Protein AF-A0A8T3NRL7-F1 (afdb_monomer_lite)

Foldseek 3Di:
DWADPDPFWIQCCVLDVVRIDGPPDSDHLVVLVVCVVVPHDVVVVCVVRVNSDDPVNNVVSVVVVVVVVVVCVVPPDDD

Structure (mmCIF, N/CA/C/O backbone):
data_AF-A0A8T3NRL7-F1
#
_entry.id   AF-A0A8T3NRL7-F1
#
loop_
_atom_site.group_PDB
_atom_site.id
_atom_site.type_symbol
_atom_site.label_atom_id
_atom_site.label_alt_id
_atom_site.label_comp_id
_atom_site.label_asym_id
_atom_site.label_entity_id
_atom_site.label_seq_id
_atom_site.pdbx_PDB_ins_code
_atom_site.Cartn_x
_atom_site.Cartn_y
_atom_site.Cartn_z
_atom_site.occupancy
_atom_site.B_iso_or_equiv
_atom_site.auth_seq_id
_atom_site.auth_comp_id
_atom_site.auth_asym_id
_atom_site.auth_atom_id
_atom_site.pdbx_PDB_model_num
ATOM 1 N N . MET A 1 1 ? 0.171 -16.678 -13.705 1.00 63.44 1 MET A N 1
ATOM 2 C CA . MET A 1 1 ? -0.746 -15.865 -14.534 1.00 63.44 1 MET A CA 1
ATOM 3 C C . MET A 1 1 ? -0.867 -14.533 -13.828 1.00 63.44 1 MET A C 1
ATOM 5 O O . MET A 1 1 ? -1.010 -14.567 -12.615 1.00 63.44 1 MET A O 1
ATOM 9 N N . VAL A 1 2 ? -0.723 -13.415 -14.538 1.00 80.44 2 VAL A N 1
ATOM 10 C CA . VAL A 1 2 ? -0.899 -12.090 -13.927 1.00 80.44 2 VAL A CA 1
ATOM 11 C C . VAL A 1 2 ? -2.364 -11.696 -14.070 1.00 80.44 2 VAL A C 1
ATOM 13 O O . VAL A 1 2 ? -2.867 -11.659 -15.193 1.00 80.44 2 VAL A O 1
ATOM 16 N N . GLU A 1 3 ? -3.036 -11.425 -12.955 1.00 91.25 3 GLU A N 1
ATOM 17 C CA . GLU A 1 3 ? -4.432 -10.968 -12.925 1.00 91.25 3 GLU A CA 1
ATOM 18 C C . GLU A 1 3 ? -4.492 -9.483 -12.560 1.00 91.25 3 GLU A C 1
ATOM 20 O O . GLU A 1 3 ? -3.779 -9.025 -11.671 1.00 91.25 3 GLU A O 1
ATOM 25 N N . VAL A 1 4 ? -5.318 -8.703 -13.257 1.00 93.50 4 VAL A N 1
ATOM 26 C CA . VAL A 1 4 ? -5.453 -7.263 -13.004 1.00 93.50 4 VAL A CA 1
ATOM 27 C C . VAL A 1 4 ? -6.617 -7.025 -12.048 1.00 93.50 4 VAL A C 1
ATOM 29 O O . VAL A 1 4 ? -7.758 -7.281 -12.419 1.00 93.50 4 VAL A O 1
ATOM 32 N N . LEU A 1 5 ? -6.335 -6.489 -10.856 1.00 93.25 5 LEU A N 1
ATOM 33 C CA . LEU A 1 5 ? -7.363 -6.142 -9.863 1.00 93.25 5 LEU A CA 1
ATOM 34 C C . LEU A 1 5 ? -7.836 -4.696 -10.001 1.00 93.25 5 LEU A C 1
ATOM 36 O O . LEU A 1 5 ? -8.997 -4.379 -9.754 1.00 93.25 5 LEU A O 1
ATOM 40 N N . SER A 1 6 ? -6.937 -3.796 -10.395 1.00 95.00 6 SER A N 1
ATOM 41 C CA . SER A 1 6 ? -7.258 -2.386 -10.599 1.00 95.00 6 SER A CA 1
ATOM 42 C C . SER A 1 6 ? -6.296 -1.723 -11.584 1.00 95.00 6 SER A C 1
ATOM 44 O O . SER A 1 6 ? -5.474 -2.369 -12.236 1.00 95.00 6 SER A O 1
ATOM 46 N N . ARG A 1 7 ? -6.377 -0.392 -11.701 1.00 95.31 7 ARG A N 1
ATOM 47 C CA . ARG A 1 7 ? -5.443 0.395 -12.511 1.00 95.31 7 ARG A CA 1
ATOM 48 C C . ARG A 1 7 ? -3.991 0.165 -12.088 1.00 95.31 7 ARG A C 1
ATOM 50 O O . ARG A 1 7 ? -3.128 0.056 -12.965 1.00 95.31 7 ARG A O 1
ATOM 57 N N . HIS A 1 8 ? -3.743 0.127 -10.780 1.00 97.12 8 HIS A N 1
ATOM 58 C CA . HIS A 1 8 ? -2.398 0.100 -10.212 1.00 97.12 8 HIS A CA 1
ATOM 59 C C . HIS A 1 8 ? -2.035 -1.204 -9.509 1.00 97.12 8 HIS A C 1
ATOM 61 O O . HIS A 1 8 ? -0.865 -1.356 -9.186 1.00 97.12 8 HIS A O 1
ATOM 67 N N . VAL A 1 9 ? -2.963 -2.135 -9.280 1.00 96.25 9 VAL A N 1
ATOM 68 C CA . VAL A 1 9 ? -2.691 -3.377 -8.537 1.00 96.25 9 VAL A CA 1
ATOM 69 C C . VAL A 1 9 ? -2.973 -4.605 -9.399 1.00 96.25 9 VAL A C 1
ATOM 71 O O . VAL A 1 9 ? -4.001 -4.696 -10.076 1.00 96.25 9 VAL A O 1
ATOM 74 N N . VAL A 1 10 ? -2.042 -5.555 -9.365 1.00 96.19 10 VAL A N 1
ATOM 75 C CA . VAL A 1 10 ? -2.129 -6.856 -10.033 1.00 96.19 10 VAL A CA 1
ATOM 76 C C . VAL A 1 10 ? -1.783 -7.980 -9.058 1.00 96.19 10 VAL A C 1
ATOM 78 O O . VAL A 1 10 ? -1.076 -7.755 -8.077 1.00 96.19 10 VAL A O 1
ATOM 81 N N . VAL A 1 11 ? -2.242 -9.193 -9.351 1.00 95.00 11 VAL A N 1
ATOM 82 C CA . VAL A 1 11 ? -1.767 -10.420 -8.710 1.00 95.00 11 VAL A CA 1
ATOM 83 C C . VAL A 1 11 ? -0.629 -10.990 -9.555 1.00 95.00 11 VAL A C 1
ATOM 85 O O . VAL A 1 11 ? -0.856 -11.448 -10.674 1.00 95.00 11 VAL A O 1
ATOM 88 N N . ASP A 1 12 ? 0.590 -10.961 -9.029 1.00 92.56 12 ASP A N 1
ATOM 89 C CA .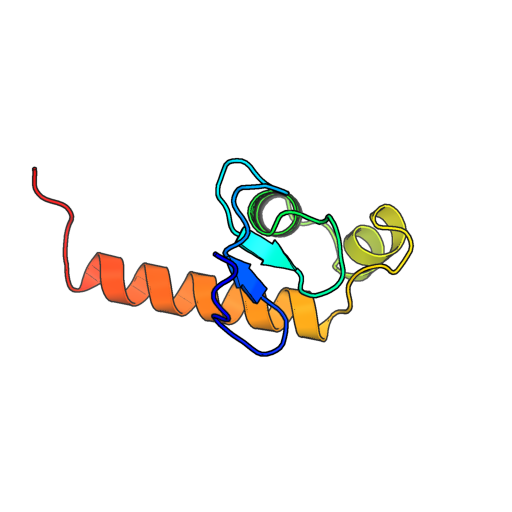 ASP A 1 12 ? 1.785 -11.586 -9.588 1.00 92.56 12 ASP A CA 1
ATOM 90 C C . ASP A 1 12 ? 2.585 -12.341 -8.498 1.00 92.56 12 ASP A C 1
ATOM 92 O O . ASP A 1 12 ? 3.461 -11.769 -7.840 1.00 92.56 12 ASP A O 1
ATOM 96 N N . PRO A 1 13 ? 2.335 -13.655 -8.324 1.00 87.25 13 PRO A N 1
ATOM 97 C CA . PRO A 1 13 ? 3.033 -14.484 -7.337 1.00 87.25 13 PRO A CA 1
ATOM 98 C C . PRO A 1 13 ? 4.528 -14.684 -7.617 1.00 87.25 13 PRO A C 1
ATOM 100 O O . PRO A 1 13 ? 5.228 -15.283 -6.807 1.00 87.25 13 PRO A O 1
ATOM 103 N N . GLN A 1 14 ? 5.028 -14.281 -8.792 1.00 87.62 14 GLN A N 1
ATOM 104 C CA . GLN A 1 14 ? 6.458 -14.360 -9.108 1.00 87.62 14 GLN A CA 1
ATOM 105 C C . GLN A 1 14 ? 7.236 -13.154 -8.570 1.00 87.62 14 GLN A C 1
ATOM 107 O O . GLN A 1 14 ? 8.465 -13.198 -8.528 1.00 87.62 14 GLN A O 1
ATOM 112 N N . VAL A 1 15 ? 6.535 -12.085 -8.177 1.00 86.00 15 VAL A N 1
ATOM 113 C CA . VAL A 1 15 ? 7.139 -10.852 -7.660 1.00 86.00 15 VAL A CA 1
ATOM 114 C C . VAL A 1 15 ? 7.027 -10.780 -6.141 1.00 86.00 15 VAL A C 1
ATOM 116 O O . VAL A 1 15 ? 8.036 -10.537 -5.482 1.00 86.00 15 VAL A O 1
ATOM 119 N N . CYS A 1 16 ? 5.839 -11.033 -5.589 1.00 87.69 16 CYS A N 1
ATOM 120 C CA . CYS A 1 16 ? 5.576 -10.963 -4.152 1.00 87.69 16 CYS A CA 1
ATOM 121 C C . CYS A 1 16 ? 4.932 -12.259 -3.647 1.00 87.69 16 CYS A C 1
ATOM 123 O O . CYS A 1 16 ? 4.148 -12.887 -4.357 1.00 87.69 16 CYS A O 1
ATOM 125 N N . GLN A 1 17 ? 5.264 -12.674 -2.420 1.00 82.25 17 GLN A N 1
ATOM 126 C CA . GLN A 1 17 ? 4.786 -13.942 -1.847 1.00 82.25 17 GLN A CA 1
ATOM 127 C C . GLN A 1 17 ? 3.274 -13.945 -1.579 1.00 82.25 17 GLN A C 1
ATOM 129 O O . GLN A 1 17 ? 2.621 -14.969 -1.752 1.00 82.25 17 GLN A O 1
ATOM 134 N N . ASP A 1 18 ? 2.725 -12.795 -1.194 1.00 82.44 18 ASP A N 1
ATOM 135 C CA . ASP A 1 18 ? 1.290 -12.519 -1.057 1.00 82.44 18 ASP A CA 1
ATOM 136 C C . ASP A 1 18 ? 0.596 -12.308 -2.418 1.00 82.44 18 ASP A C 1
ATOM 138 O O . ASP A 1 18 ? -0.628 -12.225 -2.504 1.00 82.44 18 ASP A O 1
ATOM 142 N N . GLY A 1 19 ? 1.378 -12.219 -3.495 1.00 86.62 19 GLY A N 1
ATOM 143 C CA . GLY A 1 19 ? 0.930 -12.046 -4.867 1.00 86.62 19 GLY A CA 1
ATOM 144 C C . GLY A 1 19 ? 0.536 -10.616 -5.229 1.00 86.62 19 GLY A C 1
ATOM 145 O O . GLY A 1 19 ? 0.574 -10.282 -6.407 1.00 86.62 19 GLY A O 1
ATOM 146 N N . LEU A 1 20 ? 0.196 -9.736 -4.289 1.00 94.81 20 LEU A N 1
ATOM 147 C CA . LEU A 1 20 ? -0.272 -8.389 -4.624 1.00 94.81 20 LEU A CA 1
ATOM 148 C C . LEU A 1 20 ? 0.893 -7.450 -4.945 1.00 94.81 20 LEU A C 1
ATOM 150 O O . LEU A 1 20 ? 1.703 -7.100 -4.090 1.00 94.81 20 LEU A O 1
ATOM 154 N N . THR A 1 21 ? 0.943 -6.990 -6.192 1.00 96.44 21 THR A N 1
ATOM 155 C CA . THR A 1 21 ? 2.033 -6.159 -6.717 1.00 96.44 21 THR A CA 1
ATOM 156 C C . THR A 1 21 ? 1.487 -4.886 -7.356 1.00 96.44 21 THR A C 1
ATOM 158 O O . THR A 1 21 ? 0.472 -4.912 -8.059 1.00 96.44 21 THR A O 1
ATOM 161 N N . PHE A 1 22 ? 2.182 -3.759 -7.178 1.00 96.50 22 PHE A N 1
ATOM 162 C CA . PHE A 1 22 ? 1.881 -2.559 -7.955 1.00 96.50 22 PHE A CA 1
ATOM 163 C C . PHE A 1 22 ? 2.296 -2.744 -9.416 1.00 96.50 22 PHE A C 1
ATOM 165 O O . PHE A 1 22 ? 3.447 -3.064 -9.726 1.00 96.50 22 PHE A O 1
ATOM 172 N N . ARG A 1 23 ? 1.358 -2.520 -10.335 1.00 93.94 23 ARG A N 1
ATOM 173 C CA . ARG A 1 23 ? 1.528 -2.722 -11.774 1.00 93.94 23 ARG A CA 1
ATOM 174 C C . ARG A 1 23 ? 2.761 -1.979 -12.289 1.00 93.94 23 ARG A C 1
ATOM 176 O O . ARG A 1 23 ? 2.934 -0.801 -12.002 1.00 93.94 23 ARG A O 1
ATOM 183 N N . TRP A 1 24 ? 3.565 -2.660 -13.106 1.00 91.81 24 TRP A N 1
ATOM 184 C CA . TRP A 1 24 ? 4.825 -2.144 -13.672 1.00 91.81 24 TRP A CA 1
ATOM 185 C C . TRP A 1 24 ? 5.939 -1.889 -12.654 1.00 91.81 24 TRP A C 1
ATOM 187 O O . TRP A 1 24 ? 6.958 -1.295 -12.997 1.00 91.81 24 TRP A O 1
ATOM 197 N N . THR A 1 25 ? 5.779 -2.371 -11.425 1.00 93.50 25 THR A N 1
ATOM 198 C CA . THR A 1 25 ? 6.787 -2.258 -10.375 1.00 93.50 25 THR A CA 1
ATOM 199 C C . THR A 1 25 ? 7.120 -3.638 -9.807 1.00 93.50 25 THR A C 1
ATOM 201 O O . THR A 1 25 ? 6.482 -4.635 -10.141 1.00 93.50 25 THR A O 1
ATOM 204 N N . ARG A 1 26 ? 8.123 -3.684 -8.926 1.00 92.94 26 ARG A N 1
ATOM 205 C CA . ARG A 1 26 ? 8.394 -4.832 -8.049 1.00 92.94 26 ARG A CA 1
ATOM 206 C C . ARG A 1 26 ? 8.067 -4.527 -6.586 1.00 92.94 26 ARG A C 1
ATOM 208 O O . ARG A 1 26 ? 8.731 -5.027 -5.689 1.00 92.94 26 ARG A O 1
ATOM 215 N N . VAL A 1 27 ? 7.120 -3.621 -6.356 1.00 95.00 27 VAL A N 1
ATOM 216 C CA . VAL A 1 27 ? 6.727 -3.186 -5.016 1.00 95.00 27 VAL A CA 1
ATOM 217 C C . VAL A 1 27 ? 5.503 -3.986 -4.587 1.00 95.00 27 VAL A C 1
ATOM 219 O O . VAL A 1 27 ? 4.484 -3.978 -5.286 1.00 95.00 27 VAL A O 1
ATOM 222 N N . CYS A 1 28 ? 5.615 -4.661 -3.445 1.00 96.12 28 CYS A N 1
ATOM 223 C CA . CYS A 1 28 ? 4.525 -5.428 -2.859 1.00 96.12 28 CYS A CA 1
ATOM 224 C C . CYS A 1 28 ? 3.505 -4.495 -2.210 1.00 96.12 28 CYS A C 1
ATOM 226 O O . CYS A 1 28 ? 3.861 -3.497 -1.576 1.00 96.12 28 CYS A O 1
ATOM 228 N N . VAL A 1 29 ? 2.222 -4.810 -2.388 1.00 96.81 29 VAL A N 1
ATOM 229 C CA . VAL A 1 29 ? 1.134 -4.006 -1.821 1.00 96.81 29 VAL A CA 1
ATOM 230 C C . VAL A 1 29 ? 1.129 -4.112 -0.299 1.00 96.81 29 VAL A C 1
ATOM 232 O O . VAL A 1 29 ? 0.955 -3.083 0.352 1.00 96.81 29 VAL A O 1
ATOM 235 N N . ALA A 1 30 ? 1.382 -5.301 0.262 1.00 96.00 30 ALA A N 1
ATOM 236 C CA . ALA A 1 30 ? 1.478 -5.494 1.708 1.00 96.00 30 ALA A CA 1
ATOM 237 C C . ALA A 1 30 ? 2.504 -4.550 2.353 1.00 96.00 30 ALA A C 1
ATOM 239 O O . ALA A 1 30 ? 2.136 -3.794 3.247 1.00 96.00 30 ALA A O 1
ATOM 240 N N . ASP A 1 31 ? 3.734 -4.485 1.829 1.00 96.12 31 ASP A N 1
ATOM 241 C CA . ASP A 1 31 ? 4.779 -3.619 2.392 1.00 96.12 31 ASP A CA 1
ATOM 242 C C . ASP A 1 31 ? 4.363 -2.139 2.441 1.00 96.12 31 ASP A C 1
ATOM 244 O O . ASP A 1 31 ? 4.695 -1.411 3.376 1.00 96.12 31 ASP A O 1
ATOM 248 N N . VAL A 1 32 ? 3.661 -1.662 1.409 1.00 97.31 32 VAL A N 1
ATOM 249 C CA . VAL A 1 32 ? 3.193 -0.270 1.344 1.00 97.31 32 VAL A CA 1
ATOM 250 C C . VAL A 1 32 ? 2.039 -0.038 2.314 1.00 97.31 32 VAL A C 1
ATOM 252 O O . VAL A 1 32 ? 1.996 1.004 2.966 1.00 97.31 32 VAL A O 1
ATOM 255 N N . LEU A 1 33 ? 1.118 -0.995 2.450 1.00 97.56 33 LEU A N 1
ATOM 256 C CA . LEU A 1 33 ? 0.041 -0.910 3.435 1.00 97.56 33 LEU A CA 1
ATOM 257 C C . LEU A 1 33 ? 0.580 -0.952 4.873 1.00 97.56 33 LEU A C 1
ATOM 259 O O . LEU A 1 33 ? 0.072 -0.208 5.709 1.00 97.56 33 LEU A O 1
ATOM 263 N N . ASP A 1 34 ? 1.641 -1.713 5.146 1.00 97.44 34 ASP A N 1
ATOM 264 C CA . ASP A 1 34 ? 2.328 -1.734 6.446 1.00 97.44 34 ASP A CA 1
ATOM 265 C C . ASP A 1 34 ? 2.972 -0.377 6.774 1.00 97.44 34 ASP A C 1
ATOM 267 O O . ASP A 1 34 ? 2.880 0.125 7.901 1.00 97.44 34 ASP A O 1
ATOM 271 N N . GLN A 1 35 ? 3.580 0.278 5.782 1.00 97.62 35 GLN A N 1
ATOM 272 C CA . GLN A 1 35 ? 4.109 1.637 5.937 1.00 97.62 35 GLN A CA 1
ATOM 273 C C . GLN A 1 35 ? 2.994 2.658 6.209 1.00 97.62 35 GLN A C 1
ATOM 275 O O . GLN A 1 35 ? 3.109 3.492 7.108 1.00 97.62 35 GLN A O 1
ATOM 280 N N . VAL A 1 36 ? 1.875 2.569 5.485 1.00 97.94 36 VAL A N 1
ATOM 281 C CA . VAL A 1 36 ? 0.701 3.414 5.753 1.00 97.94 36 VAL A CA 1
ATOM 282 C C . VAL A 1 36 ? 0.151 3.155 7.162 1.00 97.94 36 VAL A C 1
ATOM 284 O O . VAL A 1 36 ? -0.151 4.105 7.883 1.00 97.94 36 VAL A O 1
ATOM 287 N N . ALA A 1 37 ? 0.055 1.893 7.587 1.00 97.75 37 ALA A N 1
ATOM 288 C CA . ALA A 1 37 ? -0.455 1.509 8.903 1.00 97.75 37 ALA A CA 1
ATOM 289 C C . ALA A 1 37 ? 0.452 1.969 10.055 1.00 97.75 37 ALA A C 1
ATOM 291 O O . ALA A 1 37 ? -0.038 2.314 11.129 1.00 97.75 37 ALA A O 1
ATOM 292 N N . SER A 1 38 ? 1.765 2.033 9.826 1.00 97.62 38 SER A N 1
ATOM 293 C CA . SER A 1 38 ? 2.736 2.601 10.772 1.00 97.62 38 SER A CA 1
ATOM 294 C C . SER A 1 38 ? 2.772 4.136 10.775 1.00 97.62 38 SER A C 1
ATOM 296 O O . SER A 1 38 ? 3.506 4.732 11.563 1.00 97.62 38 SER A O 1
ATOM 298 N N . GLY A 1 39 ? 1.938 4.787 9.958 1.00 97.62 39 GLY A N 1
ATOM 299 C CA . GLY A 1 39 ? 1.759 6.237 9.949 1.00 97.62 39 GLY A CA 1
ATOM 300 C C . GLY A 1 39 ? 2.794 6.996 9.122 1.00 97.62 39 GLY A C 1
ATOM 301 O O . GLY A 1 39 ? 2.933 8.207 9.309 1.00 97.62 39 GLY A O 1
ATOM 302 N N . LEU A 1 40 ? 3.518 6.327 8.215 1.00 97.88 40 LEU A N 1
ATOM 303 C CA . LEU A 1 40 ? 4.428 7.021 7.305 1.00 97.88 40 LEU A CA 1
ATOM 304 C C . LEU A 1 40 ? 3.646 7.930 6.347 1.00 97.88 40 LEU A C 1
ATOM 306 O O . LEU A 1 40 ? 2.598 7.566 5.804 1.00 97.88 40 LEU A O 1
ATOM 310 N N . ALA A 1 41 ? 4.196 9.122 6.108 1.00 98.12 41 ALA A N 1
ATOM 311 C CA . ALA A 1 41 ? 3.676 10.033 5.099 1.00 98.12 41 ALA A CA 1
ATOM 312 C C . ALA A 1 41 ? 3.828 9.417 3.702 1.00 98.12 41 ALA A C 1
ATOM 314 O O . ALA A 1 41 ? 4.828 8.766 3.394 1.00 98.12 41 ALA A O 1
ATOM 315 N N . TRP A 1 42 ? 2.847 9.647 2.832 1.00 97.75 42 TRP A N 1
ATOM 316 C CA . TRP A 1 42 ? 2.821 9.026 1.506 1.00 97.75 42 TRP A CA 1
ATOM 317 C C . TRP A 1 42 ? 3.991 9.478 0.637 1.00 97.75 42 TRP A C 1
ATOM 319 O O . TRP A 1 42 ? 4.516 8.695 -0.145 1.00 97.75 42 TRP A O 1
ATOM 329 N N . GLU A 1 43 ? 4.419 10.727 0.783 1.00 98.00 43 GLU A N 1
ATOM 330 C CA . GLU A 1 43 ? 5.605 11.267 0.125 1.00 98.00 43 GLU A CA 1
ATOM 331 C C . GLU A 1 43 ? 6.859 10.480 0.519 1.00 98.00 43 GLU A C 1
ATOM 333 O O . GLU A 1 43 ? 7.613 10.067 -0.354 1.00 98.00 43 GLU A O 1
ATOM 338 N N . THR A 1 44 ? 7.029 10.182 1.810 1.00 98.12 44 THR A N 1
ATOM 339 C CA . THR A 1 44 ? 8.155 9.383 2.310 1.00 98.12 44 THR A CA 1
ATOM 340 C C . THR A 1 44 ? 8.138 7.971 1.734 1.00 98.12 44 THR A C 1
ATOM 342 O O . THR A 1 44 ? 9.165 7.492 1.267 1.00 98.12 44 THR A O 1
ATOM 345 N N . ILE A 1 45 ? 6.967 7.333 1.693 1.00 98.12 45 ILE A N 1
ATOM 346 C CA . ILE A 1 45 ? 6.788 6.010 1.081 1.00 98.12 45 ILE A CA 1
ATOM 347 C C . ILE A 1 45 ? 7.206 6.037 -0.395 1.00 98.12 45 ILE A C 1
ATOM 349 O O . ILE A 1 45 ? 7.940 5.170 -0.860 1.00 98.12 45 ILE A O 1
ATOM 353 N N . ILE A 1 46 ? 6.757 7.041 -1.149 1.00 97.88 46 ILE A N 1
ATOM 354 C CA . ILE A 1 46 ? 7.081 7.185 -2.575 1.00 97.88 46 ILE A CA 1
ATOM 355 C C . ILE A 1 46 ? 8.589 7.373 -2.775 1.00 97.88 46 ILE A C 1
ATOM 357 O O . ILE A 1 46 ? 9.175 6.719 -3.643 1.00 97.88 46 ILE A O 1
ATOM 361 N N . ASP A 1 47 ? 9.214 8.218 -1.958 1.00 97.56 47 ASP A N 1
ATOM 362 C CA . ASP A 1 47 ? 10.646 8.503 -2.020 1.00 97.56 47 ASP A CA 1
ATOM 363 C C . ASP A 1 47 ? 11.488 7.262 -1.680 1.00 97.56 47 ASP A C 1
ATOM 365 O O . ASP A 1 47 ? 12.429 6.940 -2.408 1.00 97.56 47 ASP A O 1
ATOM 369 N N . GLU A 1 48 ? 11.117 6.498 -0.646 1.00 96.19 48 GLU A N 1
ATOM 370 C CA . GLU A 1 48 ? 11.778 5.235 -0.276 1.00 96.19 48 GLU A CA 1
ATOM 371 C C . GLU A 1 48 ? 11.724 4.188 -1.394 1.00 96.19 48 GLU A C 1
ATOM 373 O O . GLU A 1 48 ? 12.645 3.387 -1.562 1.00 96.19 48 GLU A O 1
ATOM 378 N N . ARG A 1 49 ? 10.653 4.201 -2.194 1.00 94.19 49 ARG A N 1
ATOM 379 C CA . ARG A 1 49 ? 10.500 3.328 -3.366 1.00 94.19 49 ARG A CA 1
ATOM 380 C C . ARG A 1 49 ? 11.113 3.927 -4.635 1.00 94.19 49 ARG A C 1
ATOM 382 O O . ARG A 1 49 ? 10.875 3.405 -5.724 1.00 94.19 49 ARG A O 1
ATOM 389 N N . GLY A 1 50 ? 11.883 5.012 -4.527 1.00 94.81 50 GLY A N 1
ATOM 390 C CA . GLY A 1 50 ? 12.550 5.667 -5.654 1.00 94.81 50 GLY A CA 1
ATOM 391 C C . GLY A 1 50 ? 11.578 6.236 -6.690 1.00 94.81 50 GLY A C 1
ATOM 392 O O . GLY A 1 50 ? 11.891 6.253 -7.879 1.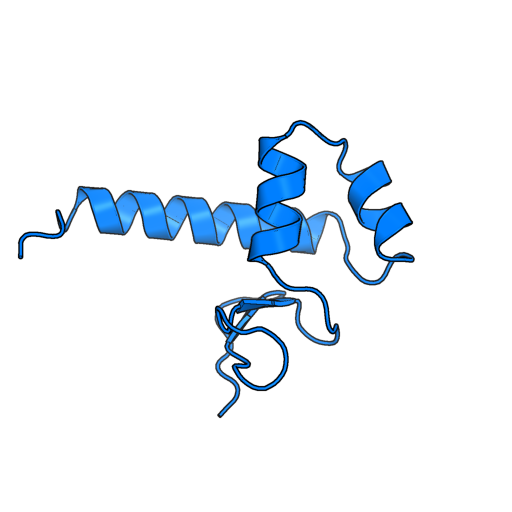00 94.81 50 GLY A O 1
ATOM 393 N N . GLY A 1 51 ? 10.373 6.632 -6.267 1.00 95.06 51 GLY A N 1
ATOM 394 C CA . GLY A 1 51 ? 9.324 7.125 -7.159 1.00 95.06 51 GLY A CA 1
ATOM 395 C C . GLY A 1 51 ? 8.650 6.044 -8.010 1.00 95.06 51 GLY A C 1
ATOM 396 O O . GLY A 1 51 ? 7.923 6.374 -8.944 1.00 95.06 51 GLY A O 1
ATOM 397 N N . ALA A 1 52 ? 8.872 4.756 -7.716 1.00 95.81 52 ALA A N 1
ATOM 398 C CA . ALA A 1 52 ? 8.289 3.652 -8.483 1.00 95.81 52 ALA A CA 1
ATOM 399 C C . ALA A 1 52 ? 6.754 3.588 -8.390 1.00 95.81 52 ALA A C 1
ATOM 401 O O . ALA A 1 52 ? 6.109 3.023 -9.271 1.00 95.81 52 ALA A O 1
ATOM 402 N N . ILE A 1 53 ? 6.169 4.162 -7.337 1.00 97.25 53 ILE A N 1
ATOM 403 C CA . ILE A 1 53 ? 4.724 4.220 -7.110 1.00 97.25 53 ILE A CA 1
ATOM 404 C C . ILE A 1 53 ? 4.267 5.668 -6.934 1.00 97.25 53 ILE A C 1
ATOM 406 O O . ILE A 1 53 ? 5.030 6.529 -6.50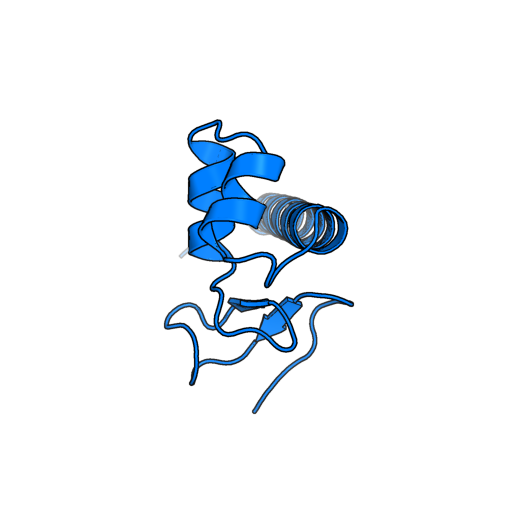6 1.00 97.25 53 ILE A O 1
ATOM 410 N N . SER A 1 54 ? 3.006 5.937 -7.265 1.00 97.44 54 SER A N 1
ATOM 411 C CA . SER A 1 54 ? 2.386 7.254 -7.116 1.00 97.44 54 SER A CA 1
ATOM 412 C C . SER A 1 54 ? 1.418 7.287 -5.932 1.00 97.44 54 SER A C 1
ATOM 414 O O . SER A 1 54 ? 0.969 6.249 -5.444 1.00 97.44 54 SER A O 1
ATOM 416 N N . LYS A 1 55 ? 1.014 8.493 -5.514 1.00 97.81 55 LYS A N 1
ATOM 417 C CA . LYS A 1 55 ? -0.073 8.672 -4.535 1.00 97.81 55 LYS A CA 1
ATOM 418 C C . LYS A 1 55 ? -1.368 7.990 -4.984 1.00 97.81 55 LYS A C 1
ATOM 420 O O . LYS A 1 55 ? -2.041 7.369 -4.170 1.00 97.81 55 LYS A O 1
ATOM 425 N N . ASP A 1 56 ? -1.681 8.058 -6.279 1.00 98.00 56 ASP A N 1
ATOM 426 C CA . ASP A 1 56 ? -2.857 7.397 -6.857 1.00 98.00 56 ASP A CA 1
ATOM 427 C C . ASP A 1 56 ? -2.772 5.874 -6.734 1.00 98.00 56 ASP A C 1
ATOM 429 O O . ASP A 1 56 ? -3.788 5.223 -6.504 1.00 98.00 56 ASP A O 1
ATOM 433 N N . ALA A 1 57 ? -1.571 5.301 -6.857 1.00 97.81 57 ALA A N 1
ATOM 434 C CA . ALA A 1 57 ? -1.363 3.875 -6.649 1.00 97.81 57 ALA A CA 1
ATOM 435 C C . ALA A 1 57 ? -1.641 3.492 -5.188 1.00 97.81 57 ALA A C 1
ATOM 437 O O . ALA A 1 57 ? -2.411 2.565 -4.941 1.00 97.81 57 ALA A O 1
ATOM 438 N N . ILE A 1 58 ? -1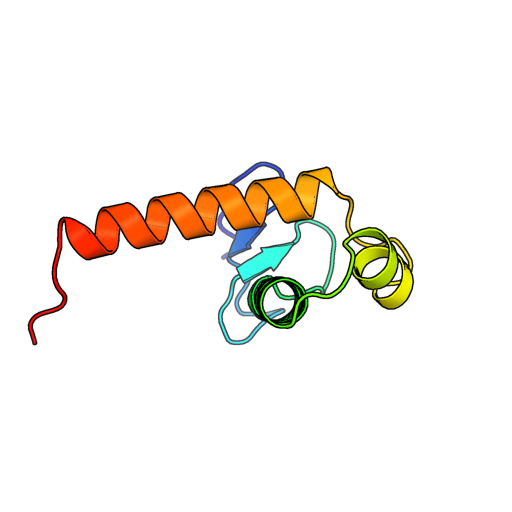.101 4.251 -4.227 1.00 98.06 58 ILE A N 1
ATOM 439 C CA . ILE A 1 58 ? -1.348 4.041 -2.790 1.00 98.06 58 ILE A CA 1
ATOM 440 C C . ILE A 1 58 ? -2.851 4.138 -2.476 1.00 98.06 58 ILE A C 1
ATOM 442 O O . ILE A 1 58 ? -3.406 3.259 -1.817 1.00 98.06 58 ILE A O 1
ATOM 446 N N . ALA A 1 59 ? -3.534 5.158 -3.002 1.00 98.19 59 ALA A N 1
ATOM 447 C CA . ALA A 1 59 ? -4.976 5.330 -2.831 1.00 98.19 59 ALA A CA 1
ATOM 448 C C . ALA A 1 59 ? -5.790 4.167 -3.429 1.00 98.19 59 ALA A C 1
ATOM 450 O O . ALA A 1 59 ? -6.764 3.717 -2.826 1.00 98.19 59 ALA A O 1
ATOM 451 N N . ASP A 1 60 ? -5.391 3.661 -4.598 1.00 97.88 60 ASP A N 1
ATOM 452 C CA . ASP A 1 60 ? -6.049 2.530 -5.258 1.00 97.88 60 ASP A CA 1
ATOM 453 C C . ASP A 1 60 ? -5.892 1.229 -4.451 1.00 97.88 60 ASP A C 1
ATOM 455 O O . ASP A 1 60 ? -6.863 0.493 -4.274 1.00 97.88 60 ASP A O 1
ATOM 459 N N . ALA A 1 61 ? -4.709 0.985 -3.876 1.00 97.50 61 ALA A N 1
ATOM 460 C CA . ALA A 1 61 ? -4.481 -0.134 -2.961 1.00 97.50 61 ALA A CA 1
ATOM 461 C C . ALA A 1 61 ? -5.316 -0.020 -1.673 1.00 97.50 61 ALA A C 1
ATOM 463 O O . ALA A 1 61 ? -5.948 -0.991 -1.261 1.00 97.50 61 ALA A O 1
ATOM 464 N N . LEU A 1 62 ? -5.390 1.170 -1.067 1.00 97.75 62 LEU A N 1
ATOM 465 C CA . LEU A 1 62 ? -6.242 1.438 0.102 1.00 97.75 62 LEU A CA 1
ATOM 466 C C . LEU A 1 62 ? -7.729 1.210 -0.192 1.00 97.75 62 LEU A C 1
ATOM 468 O O . LEU A 1 62 ? -8.454 0.669 0.644 1.00 97.75 62 LEU A O 1
ATOM 472 N N . ARG A 1 63 ? -8.192 1.602 -1.383 1.00 97.69 63 ARG A N 1
ATOM 473 C CA . ARG A 1 63 ? -9.567 1.349 -1.827 1.00 97.69 63 ARG A CA 1
ATOM 474 C C . ARG A 1 63 ? -9.849 -0.153 -1.907 1.00 97.69 63 ARG A C 1
ATOM 476 O O . ARG A 1 63 ? -10.862 -0.590 -1.364 1.00 97.69 63 ARG A O 1
ATOM 483 N N . LEU A 1 64 ? -8.953 -0.929 -2.522 1.00 96.62 64 LEU A N 1
ATOM 484 C CA . LEU A 1 64 ? -9.076 -2.390 -2.588 1.00 96.62 64 LEU A CA 1
ATOM 485 C C . LEU A 1 64 ? -9.049 -3.030 -1.193 1.00 96.62 64 LEU A C 1
ATOM 487 O O . LEU A 1 64 ? -9.876 -3.888 -0.904 1.00 96.62 64 LEU A O 1
ATOM 491 N N . ALA A 1 65 ? -8.161 -2.579 -0.302 1.00 95.81 65 ALA A N 1
ATOM 492 C CA . ALA A 1 65 ? -8.114 -3.054 1.081 1.00 95.81 65 ALA A CA 1
ATOM 493 C C . ALA A 1 65 ? -9.433 -2.781 1.824 1.00 95.81 65 ALA A C 1
ATOM 495 O O . ALA A 1 65 ? -9.965 -3.664 2.493 1.00 95.81 65 ALA A O 1
ATOM 496 N N . ARG A 1 66 ? -10.017 -1.585 1.658 1.00 96.56 66 ARG A N 1
ATOM 497 C CA . ARG A 1 66 ? -11.341 -1.261 2.208 1.00 96.56 66 ARG A CA 1
ATOM 498 C C . ARG A 1 66 ? -12.425 -2.194 1.664 1.00 96.56 66 ARG A C 1
ATOM 500 O O . ARG A 1 66 ? -13.262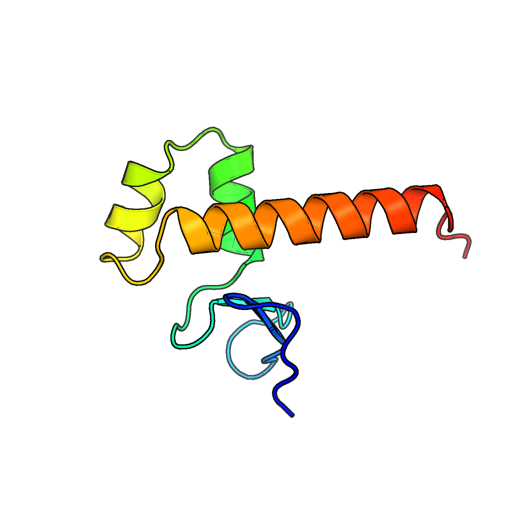 -2.650 2.434 1.00 96.56 66 ARG A O 1
ATOM 507 N N . GLU A 1 67 ? -12.446 -2.441 0.358 1.00 95.00 67 GLU A N 1
ATOM 508 C CA . GLU A 1 67 ? -13.416 -3.348 -0.270 1.00 95.00 67 GLU A CA 1
ATOM 509 C C . GLU A 1 67 ? -13.269 -4.779 0.260 1.00 95.00 67 GLU A C 1
ATOM 511 O O . GLU A 1 67 ? -14.265 -5.384 0.649 1.00 95.00 67 GLU A O 1
ATOM 516 N N . ALA A 1 68 ? -12.037 -5.278 0.384 1.00 92.38 68 ALA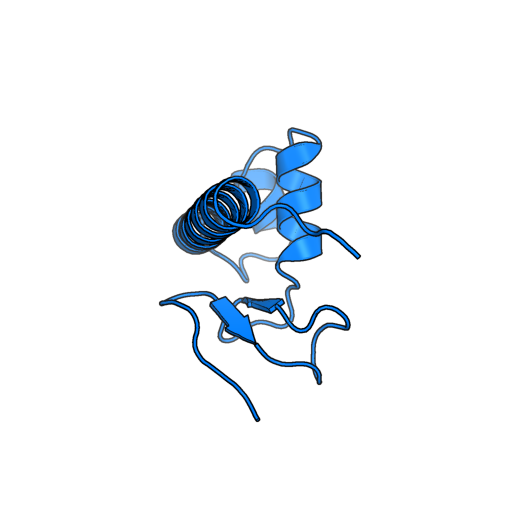 A N 1
ATOM 517 C CA . ALA A 1 68 ? -11.758 -6.594 0.953 1.00 92.38 68 ALA A CA 1
ATOM 518 C C . ALA A 1 68 ? -12.231 -6.713 2.412 1.00 92.38 68 ALA A C 1
ATOM 520 O O . ALA A 1 68 ? -12.825 -7.722 2.786 1.00 92.38 68 ALA A O 1
ATOM 521 N N . LEU A 1 69 ? -12.035 -5.669 3.226 1.00 93.31 69 LEU A N 1
ATOM 522 C CA . LEU A 1 69 ? -12.534 -5.634 4.604 1.00 93.31 69 LEU A CA 1
ATOM 523 C C . LEU A 1 69 ? -14.066 -5.672 4.669 1.00 93.31 69 LEU A C 1
ATOM 525 O O . LEU A 1 69 ? -14.617 -6.358 5.526 1.00 93.31 69 LEU A O 1
ATOM 529 N N . LEU A 1 70 ? -14.762 -4.967 3.772 1.00 93.38 70 LEU A N 1
ATOM 530 C CA . LEU A 1 70 ? -16.228 -5.006 3.712 1.00 93.38 70 LEU A CA 1
ATOM 531 C C . LEU A 1 70 ? -16.737 -6.401 3.333 1.00 93.38 70 LEU A C 1
ATOM 533 O O . LEU A 1 70 ? -17.637 -6.911 3.994 1.00 93.38 70 LEU A O 1
ATOM 537 N N . VAL A 1 71 ? -16.112 -7.044 2.343 1.00 91.19 71 VAL A N 1
ATOM 538 C CA . VAL A 1 71 ? -16.437 -8.429 1.965 1.00 91.19 71 VAL A CA 1
ATOM 539 C C . VAL A 1 71 ? -16.188 -9.388 3.133 1.00 91.19 71 VAL A C 1
ATOM 541 O O . VAL A 1 71 ? -17.012 -10.259 3.394 1.00 91.19 71 VAL A O 1
ATOM 544 N N . HIS A 1 72 ? -15.097 -9.209 3.882 1.00 85.00 72 HIS A N 1
ATOM 545 C CA . HIS A 1 72 ? -14.797 -10.032 5.056 1.00 85.00 72 HIS A CA 1
ATOM 546 C C . HIS A 1 72 ? -15.838 -9.882 6.179 1.00 85.00 72 HIS A C 1
ATOM 548 O O . HIS A 1 72 ? -16.143 -10.848 6.872 1.00 85.00 72 HIS A O 1
ATOM 554 N N . VAL A 1 73 ? -16.417 -8.691 6.358 1.00 83.25 73 VAL A N 1
ATOM 555 C CA . VAL A 1 73 ? -17.522 -8.487 7.311 1.00 83.25 73 VAL A CA 1
ATOM 556 C C . VAL A 1 73 ? -18.798 -9.199 6.847 1.00 83.25 73 VAL A C 1
ATOM 558 O O . VAL A 1 73 ? -19.528 -9.745 7.673 1.00 83.25 73 VAL A O 1
ATOM 561 N N . GLU A 1 74 ? -19.072 -9.213 5.541 1.00 76.25 74 GLU A N 1
ATOM 562 C CA . GLU A 1 74 ? -20.241 -9.888 4.957 1.00 76.25 74 GLU A CA 1
ATOM 563 C C . GLU A 1 74 ? -20.100 -11.420 4.928 1.00 76.25 74 GLU A C 1
ATOM 565 O O . GLU A 1 74 ? -21.101 -12.137 4.982 1.00 76.25 74 GLU A O 1
ATOM 570 N N . GLN A 1 75 ? -18.866 -11.927 4.894 1.00 67.94 75 GLN A N 1
ATOM 571 C CA . GLN A 1 75 ? -18.532 -13.347 4.971 1.00 67.94 75 GLN A CA 1
ATOM 572 C C . GLN A 1 75 ? -17.540 -13.590 6.112 1.00 67.94 75 GLN A C 1
ATOM 574 O O . GLN A 1 75 ? -16.330 -13.648 5.866 1.00 67.94 75 GLN A O 1
ATOM 579 N N . PRO A 1 76 ? -18.015 -13.752 7.361 1.00 55.91 76 PRO A N 1
ATOM 580 C CA . PRO A 1 76 ? -17.122 -14.098 8.452 1.00 55.91 76 PRO A CA 1
ATOM 581 C C . PRO A 1 76 ? -16.467 -15.428 8.093 1.00 55.91 76 PRO A C 1
ATOM 583 O O . PRO A 1 76 ? -17.157 -16.391 7.754 1.00 55.91 76 PRO A O 1
ATOM 586 N N . LEU A 1 77 ? -15.137 -15.463 8.102 1.00 56.97 77 LEU A N 1
ATOM 587 C CA . LEU A 1 77 ? -14.396 -16.702 7.912 1.00 56.97 77 LEU A CA 1
ATOM 588 C C . LEU A 1 77 ? -14.680 -17.601 9.119 1.00 56.97 77 LEU A C 1
ATOM 590 O O . LEU A 1 77 ? -14.015 -17.507 10.146 1.00 56.97 77 LEU A O 1
ATOM 594 N N . TYR A 1 78 ? -15.705 -18.437 9.002 1.00 61.19 78 TYR A N 1
ATOM 595 C CA . TYR A 1 78 ? -15.805 -19.683 9.743 1.00 61.19 78 TYR A CA 1
ATOM 596 C C . TYR A 1 78 ? -15.318 -20.785 8.804 1.00 61.19 78 TYR A C 1
ATOM 598 O O . TYR A 1 78 ? -16.041 -21.149 7.878 1.00 61.19 78 TYR A O 1
ATOM 606 N N . GLU A 1 79 ? -14.080 -21.230 9.018 1.00 50.94 79 GLU A N 1
ATOM 607 C CA . GLU A 1 79 ? -13.757 -22.566 9.548 1.00 50.94 79 GLU A CA 1
ATOM 608 C C . GLU A 1 79 ? -12.589 -22.430 10.536 1.00 50.94 79 GLU A C 1
ATOM 610 O O . GLU A 1 79 ? -11.563 -21.817 10.164 1.00 50.94 79 GLU A O 1
#

Radius of gyration: 13.06 Å; chains: 1; bounding box: 33×34×25 Å

Secondary structure (DSSP, 8-state):
--EE-SSSEEE-TTT-TT-EEETTS--BHHHHHHHHHTT--HHHHHHHTTT-S-HHHHHHHHHHHHHHHHHHHHS----

Sequence (79 aa):
MVEVLSRHVVVDPQVCQDGLTFRWTRVCVADVLDQVASGLAWETIIDERGGAISKDAIADALRLAREALLVHVEQPLYE

pLDDT: mean 91.6, std 10.45, range [50.94, 98.19]